Protein AF-A0A182FWW8-F1 (afdb_monomer_lite)

Organism: Anopheles albimanus (NCBI:txid7167)

Structure (mmCIF, N/CA/C/O backbone):
data_AF-A0A182FWW8-F1
#
_entry.id   AF-A0A182FWW8-F1
#
loop_
_atom_site.group_PDB
_atom_site.id
_atom_site.type_symbol
_atom_site.label_atom_id
_atom_site.label_alt_id
_atom_site.label_comp_id
_atom_site.label_asym_id
_atom_site.label_entity_id
_atom_site.label_seq_id
_atom_site.pdbx_PDB_ins_code
_atom_site.Cartn_x
_atom_site.Cartn_y
_atom_site.Cartn_z
_atom_site.occupancy
_atom_site.B_iso_or_equiv
_atom_site.auth_seq_id
_atom_site.auth_comp_id
_atom_site.auth_asym_id
_atom_site.auth_atom_id
_atom_site.pdbx_PDB_model_num
ATOM 1 N N . MET A 1 1 ? -2.204 5.406 35.371 1.00 63.81 1 MET A N 1
ATOM 2 C CA . MET A 1 1 ? -2.772 6.241 34.290 1.00 63.81 1 MET A CA 1
ATOM 3 C C . MET A 1 1 ? -3.725 7.231 34.920 1.00 63.81 1 MET A C 1
ATOM 5 O O . MET A 1 1 ? -4.499 6.822 35.775 1.00 63.81 1 MET A O 1
ATOM 9 N N . ASP A 1 2 ? -3.628 8.505 34.551 1.00 92.00 2 ASP A N 1
ATOM 10 C CA . ASP A 1 2 ? -4.507 9.542 35.092 1.00 92.00 2 ASP A CA 1
ATOM 11 C C . ASP A 1 2 ? -5.942 9.403 34.545 1.00 92.00 2 ASP A C 1
ATOM 13 O O . ASP A 1 2 ? -6.155 8.963 33.411 1.00 92.00 2 ASP A O 1
ATOM 17 N N . ARG A 1 3 ? -6.933 9.773 35.359 1.00 92.88 3 ARG A N 1
ATOM 18 C CA . ARG A 1 3 ? -8.368 9.674 35.057 1.00 92.88 3 ARG A CA 1
ATOM 19 C C . ARG A 1 3 ? -8.723 10.412 33.767 1.00 92.88 3 ARG A C 1
ATOM 21 O O . ARG A 1 3 ? -9.536 9.922 32.983 1.00 92.88 3 ARG A O 1
ATOM 28 N N . ASP A 1 4 ? -8.107 11.561 33.521 1.00 94.25 4 ASP A N 1
ATOM 29 C CA . ASP A 1 4 ? -8.390 12.351 32.324 1.00 94.25 4 ASP A CA 1
ATOM 30 C C . ASP A 1 4 ? -7.767 11.745 31.060 1.00 94.25 4 ASP A C 1
ATOM 32 O O . ASP A 1 4 ? -8.359 11.819 29.981 1.00 94.25 4 ASP A O 1
ATOM 36 N N . ALA A 1 5 ? -6.639 11.038 31.190 1.00 95.69 5 ALA A N 1
ATOM 37 C CA . ALA A 1 5 ? -6.086 10.239 30.099 1.00 95.69 5 ALA A CA 1
ATOM 38 C C . ALA A 1 5 ? -7.017 9.069 29.733 1.00 95.69 5 ALA A C 1
ATOM 40 O O . ALA A 1 5 ? -7.259 8.822 28.551 1.00 95.69 5 ALA A O 1
ATOM 41 N N . LEU A 1 6 ? -7.600 8.396 30.731 1.00 95.94 6 LEU A N 1
ATOM 42 C CA . LEU A 1 6 ? -8.559 7.308 30.507 1.00 95.94 6 LEU A CA 1
ATOM 43 C C . LEU A 1 6 ? -9.848 7.803 29.839 1.00 95.94 6 LEU A C 1
ATOM 45 O O . LEU A 1 6 ? -10.338 7.165 28.910 1.00 95.94 6 LEU A O 1
ATOM 49 N N . LYS A 1 7 ? -10.368 8.972 30.237 1.00 96.44 7 LYS A N 1
ATOM 50 C CA . LYS A 1 7 ? -11.514 9.597 29.553 1.00 96.44 7 LYS A CA 1
ATOM 51 C C . LYS A 1 7 ? -11.212 9.870 28.082 1.00 96.44 7 LYS A C 1
ATOM 53 O O . LYS A 1 7 ? -12.011 9.508 27.227 1.00 96.44 7 LYS A O 1
ATOM 58 N N . LYS A 1 8 ? -10.047 10.449 27.772 1.00 96.56 8 LYS A N 1
ATOM 59 C CA . LYS A 1 8 ? -9.634 10.695 26.379 1.00 96.56 8 LYS A CA 1
ATOM 60 C C . LYS A 1 8 ? -9.528 9.403 25.568 1.00 96.56 8 LYS A C 1
ATOM 62 O O . LYS A 1 8 ? -9.943 9.384 24.413 1.00 96.56 8 LYS A O 1
ATOM 67 N N . GLN A 1 9 ? -9.020 8.321 26.161 1.00 96.69 9 GLN A N 1
ATOM 68 C CA . GLN A 1 9 ? -8.983 7.014 25.496 1.00 96.69 9 GLN A CA 1
ATOM 69 C C . GLN A 1 9 ? -10.389 6.486 25.199 1.00 96.69 9 GLN A C 1
ATOM 71 O O . GLN A 1 9 ? -10.636 6.026 24.088 1.00 96.69 9 GLN A O 1
ATOM 76 N N . ILE A 1 10 ? -11.316 6.590 26.155 1.00 96.81 10 ILE A N 1
ATOM 77 C CA . ILE A 1 10 ? -12.709 6.167 25.963 1.00 96.81 10 ILE A CA 1
ATOM 78 C C . ILE A 1 10 ? -13.369 6.957 24.832 1.00 96.81 10 ILE A C 1
ATOM 80 O O . ILE A 1 10 ? -13.999 6.358 23.963 1.00 96.81 10 ILE A O 1
ATOM 84 N N . GLU A 1 11 ? -13.195 8.276 24.803 1.00 97.12 11 GLU A N 1
ATOM 85 C CA . GLU A 1 11 ? -13.766 9.110 23.742 1.00 97.12 11 GLU A CA 1
ATOM 86 C C . GLU A 1 11 ? -13.167 8.782 22.365 1.00 97.12 11 GLU A C 1
ATOM 88 O O . GLU A 1 11 ? -13.905 8.649 21.391 1.00 97.12 11 GLU A O 1
ATOM 93 N N . ASN A 1 12 ? -11.857 8.527 22.285 1.00 97.25 12 ASN A N 1
ATOM 94 C CA . ASN A 1 12 ? -11.215 8.058 21.055 1.00 97.25 12 ASN A CA 1
ATOM 95 C C . ASN A 1 12 ? -11.767 6.695 20.590 1.00 97.25 12 ASN A C 1
ATOM 97 O O . ASN A 1 12 ? -12.030 6.501 19.405 1.00 97.25 12 ASN A O 1
ATOM 101 N N . MET A 1 13 ? -11.992 5.756 21.515 1.00 97.44 13 MET A N 1
ATOM 102 C CA . MET A 1 13 ? -12.566 4.448 21.183 1.00 97.44 13 MET A CA 1
ATOM 103 C C . MET A 1 13 ? -14.008 4.564 20.680 1.00 97.44 13 MET A C 1
ATOM 105 O O . MET A 1 13 ? -14.357 3.928 19.688 1.00 97.44 13 MET A O 1
ATOM 109 N N . LYS A 1 14 ? -14.838 5.403 21.314 1.00 97.75 14 LYS A N 1
ATOM 110 C CA . LYS A 1 14 ? -16.208 5.673 20.845 1.00 97.75 14 LYS A CA 1
ATOM 111 C C . LYS A 1 14 ? -16.209 6.272 19.443 1.00 97.75 14 LYS A C 1
ATOM 113 O O . LYS A 1 14 ? -16.973 5.819 18.593 1.00 97.75 14 LYS A O 1
ATOM 118 N N . TYR A 1 15 ? -15.322 7.236 19.195 1.00 97.38 15 TYR A N 1
ATOM 119 C CA . TYR A 1 15 ? -15.159 7.845 17.880 1.00 97.38 15 TYR A CA 1
ATOM 120 C C . TYR A 1 15 ? -14.827 6.790 16.815 1.00 97.38 15 TYR A C 1
ATOM 122 O O . TYR A 1 15 ? -15.575 6.643 15.850 1.00 97.38 15 TYR A O 1
ATOM 130 N N . GLN A 1 16 ? -13.795 5.970 17.034 1.00 96.31 16 GLN A N 1
ATOM 131 C CA . GLN A 1 16 ? -13.410 4.900 16.101 1.00 96.31 16 GLN A CA 1
ATOM 132 C C . GLN A 1 16 ? -14.508 3.843 15.907 1.00 96.31 16 GLN A C 1
ATOM 134 O O . GLN A 1 16 ? -14.673 3.294 14.814 1.00 96.31 16 GLN A O 1
ATOM 139 N N . ALA A 1 17 ? -15.282 3.543 16.953 1.00 96.75 17 ALA A N 1
ATOM 140 C CA . ALA A 1 17 ? -16.400 2.611 16.861 1.00 96.75 17 ALA A CA 1
ATOM 141 C C . ALA A 1 17 ? -17.502 3.149 15.934 1.00 96.75 17 ALA A C 1
ATOM 143 O O . ALA A 1 17 ? -17.990 2.400 15.087 1.00 96.75 17 ALA A O 1
ATOM 144 N N . SER A 1 18 ? -17.819 4.445 16.043 1.00 96.56 18 SER A N 1
ATOM 145 C CA . SER A 1 18 ? -18.859 5.124 15.254 1.00 96.56 18 SER A CA 1
ATOM 146 C C . SER A 1 18 ? -18.505 5.397 13.790 1.00 96.56 18 SER A C 1
ATOM 148 O O . SER A 1 18 ? -19.368 5.837 13.035 1.00 96.56 18 SER A O 1
ATOM 150 N N . MET A 1 19 ? -17.262 5.144 13.369 1.00 96.00 19 MET A N 1
ATOM 151 C CA . MET A 1 19 ? -16.859 5.356 11.980 1.00 96.00 19 MET A CA 1
ATOM 152 C C . MET A 1 19 ? -17.623 4.429 11.032 1.00 96.00 19 MET A C 1
ATOM 154 O O . MET A 1 19 ? -17.719 3.217 11.261 1.00 96.00 19 MET A O 1
ATOM 158 N N . GLU A 1 20 ? -18.110 4.996 9.929 1.00 96.12 20 GLU A N 1
ATOM 159 C CA . GLU A 1 20 ? -18.681 4.219 8.836 1.00 96.12 20 GLU A CA 1
ATOM 160 C C . GLU A 1 20 ? -17.596 3.342 8.201 1.00 96.12 20 GLU A C 1
ATOM 162 O O . GLU A 1 20 ? -16.486 3.794 7.911 1.00 96.12 20 GLU A O 1
ATOM 167 N N . ARG A 1 21 ? -17.921 2.064 7.995 1.00 95.94 21 ARG A N 1
ATOM 168 C CA . ARG A 1 21 ? -17.030 1.087 7.368 1.00 95.94 21 ARG A CA 1
ATOM 169 C C . ARG A 1 21 ? -17.646 0.621 6.065 1.00 95.94 21 ARG A C 1
ATOM 171 O O . ARG A 1 21 ? -18.833 0.311 6.007 1.00 95.94 21 ARG A O 1
ATOM 178 N N . TRP A 1 22 ? -16.824 0.514 5.030 1.00 96.94 22 TRP A N 1
ATOM 179 C CA . TRP A 1 22 ? -17.249 -0.144 3.803 1.00 96.94 22 TRP A CA 1
ATOM 180 C C . TRP A 1 22 ? -17.220 -1.666 3.966 1.00 96.94 22 TRP A C 1
ATOM 182 O O . TRP A 1 22 ? -16.340 -2.192 4.653 1.00 96.94 22 TRP A O 1
ATOM 192 N N . PRO A 1 23 ? -18.138 -2.394 3.305 1.00 97.44 23 PRO A N 1
ATOM 193 C CA . PRO A 1 23 ? -18.028 -3.839 3.178 1.00 97.44 23 PRO A CA 1
ATOM 194 C C . PRO A 1 23 ? -16.702 -4.230 2.521 1.00 97.44 23 PRO A C 1
ATOM 196 O O . PRO A 1 23 ? -16.266 -3.581 1.568 1.00 97.44 23 PRO A O 1
ATOM 199 N N . LEU A 1 24 ? -16.100 -5.331 2.981 1.00 96.88 24 LEU A N 1
ATOM 200 C CA . LEU A 1 24 ? -14.828 -5.826 2.439 1.00 96.88 24 LEU A CA 1
ATOM 201 C C . LEU A 1 24 ? -14.899 -6.111 0.936 1.00 96.88 24 LEU A C 1
ATOM 203 O O . LEU A 1 24 ? -13.957 -5.819 0.210 1.00 96.88 24 LEU A O 1
ATOM 207 N N . SER A 1 25 ? -16.029 -6.628 0.450 1.00 97.50 25 SER A N 1
ATOM 208 C CA . SER A 1 25 ? -16.240 -6.861 -0.982 1.00 97.50 25 SER A CA 1
ATOM 209 C C . SER A 1 25 ? -16.102 -5.578 -1.806 1.00 97.50 25 SER A C 1
ATOM 211 O O . SER A 1 25 ? -15.502 -5.603 -2.877 1.00 97.50 25 SER A O 1
ATOM 213 N N . LYS A 1 26 ? -16.603 -4.448 -1.290 1.00 97.62 26 LYS A N 1
ATOM 214 C CA . LYS A 1 26 ? -16.511 -3.140 -1.944 1.00 97.62 26 LYS A CA 1
ATOM 215 C C . LYS A 1 26 ? -15.088 -2.588 -1.895 1.00 97.62 26 LYS A C 1
ATOM 217 O O . LYS A 1 26 ? -14.584 -2.138 -2.918 1.00 97.62 26 LYS A O 1
ATOM 222 N N . SER A 1 27 ? -14.442 -2.607 -0.727 1.00 97.50 27 SER A N 1
ATOM 223 C CA . SER A 1 27 ? -13.093 -2.045 -0.589 1.00 97.50 27 SER A CA 1
ATOM 224 C C . SER A 1 27 ? -12.057 -2.834 -1.387 1.00 97.50 27 SER A C 1
ATOM 226 O O . SER A 1 27 ? -11.212 -2.232 -2.040 1.00 97.50 27 SER A O 1
ATOM 228 N N . ILE A 1 28 ? -12.150 -4.166 -1.402 1.00 97.75 28 ILE A N 1
ATOM 229 C CA . ILE A 1 28 ? -11.251 -5.021 -2.186 1.00 97.75 28 ILE A CA 1
ATOM 230 C C . ILE A 1 28 ? -11.451 -4.800 -3.686 1.00 97.75 28 ILE A C 1
ATOM 232 O O . ILE A 1 28 ? -10.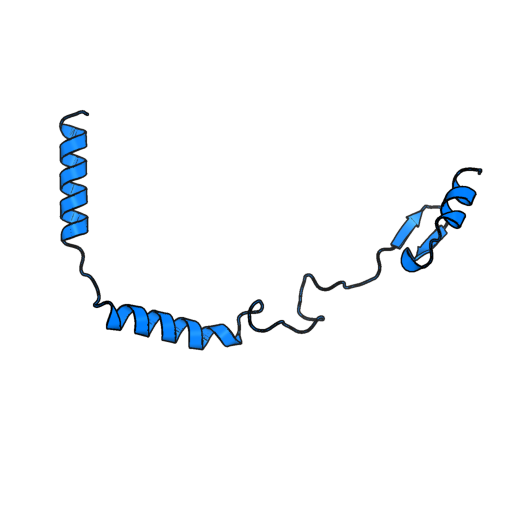463 -4.703 -4.408 1.00 97.75 28 ILE A O 1
ATOM 236 N N . ALA A 1 29 ? -12.697 -4.674 -4.155 1.00 97.88 29 ALA A N 1
ATOM 237 C CA . ALA A 1 29 ? -12.966 -4.379 -5.561 1.00 97.88 29 ALA A CA 1
ATOM 238 C C . ALA A 1 29 ? -12.348 -3.039 -5.990 1.00 97.88 29 ALA A C 1
ATOM 240 O O . ALA A 1 29 ? -11.644 -2.999 -6.993 1.00 97.88 29 ALA A O 1
ATOM 241 N N . ALA A 1 30 ? -12.527 -1.984 -5.188 1.00 97.56 30 ALA A N 1
ATOM 242 C CA . ALA A 1 30 ? -11.947 -0.670 -5.467 1.00 97.56 30 ALA A CA 1
ATOM 243 C C . ALA A 1 30 ? -10.408 -0.687 -5.453 1.00 97.56 30 ALA A C 1
ATOM 245 O O . ALA A 1 30 ? -9.771 -0.066 -6.298 1.00 97.56 30 ALA A O 1
ATOM 246 N N . MET A 1 31 ? -9.794 -1.422 -4.516 1.00 97.81 31 MET A N 1
ATOM 247 C CA . MET A 1 31 ? -8.337 -1.600 -4.506 1.00 97.81 31 MET A CA 1
ATOM 248 C C . MET A 1 31 ? -7.851 -2.331 -5.759 1.00 97.81 31 MET A C 1
ATOM 250 O O . MET A 1 31 ? -6.841 -1.936 -6.333 1.00 97.81 31 MET A O 1
ATOM 254 N N . ARG A 1 32 ? -8.562 -3.381 -6.189 1.00 97.44 32 ARG A N 1
ATOM 255 C CA . ARG A 1 32 ? -8.213 -4.138 -7.395 1.00 97.44 32 ARG A CA 1
ATOM 256 C C . ARG A 1 32 ? -8.276 -3.259 -8.640 1.00 97.44 32 ARG A C 1
ATOM 258 O O . ARG A 1 32 ? -7.318 -3.239 -9.398 1.00 97.44 32 ARG A O 1
ATOM 265 N N . GLU A 1 33 ? -9.369 -2.521 -8.807 1.00 97.81 33 GLU A N 1
ATOM 266 C CA . GLU A 1 33 ? -9.575 -1.599 -9.929 1.00 97.81 33 GLU A CA 1
ATOM 267 C C . GLU A 1 33 ? -8.448 -0.563 -10.003 1.00 97.81 33 GLU A C 1
ATOM 269 O O . GLU A 1 33 ? -7.806 -0.421 -11.040 1.00 97.81 33 GLU A O 1
ATOM 274 N N . TYR A 1 34 ? -8.106 0.062 -8.872 1.00 97.12 34 TYR A N 1
ATOM 275 C CA . TYR A 1 34 ? -6.997 1.011 -8.815 1.00 97.12 34 TYR A CA 1
ATOM 276 C C . TYR A 1 34 ? -5.658 0.384 -9.232 1.00 97.12 34 TYR A C 1
ATOM 278 O O . TYR A 1 34 ? -4.882 1.006 -9.957 1.00 97.12 34 TYR A O 1
ATOM 286 N N . VAL A 1 35 ? -5.365 -0.841 -8.786 1.00 96.69 35 VAL A N 1
ATOM 287 C CA . VAL A 1 35 ? -4.130 -1.535 -9.176 1.00 96.69 35 VAL A CA 1
ATOM 288 C C . VAL A 1 35 ? -4.133 -1.845 -10.673 1.00 96.69 35 VAL A C 1
ATOM 290 O O . VAL A 1 35 ? -3.170 -1.499 -11.345 1.00 96.69 35 VAL A O 1
ATOM 293 N N . GLU A 1 36 ? -5.210 -2.422 -11.211 1.00 95.75 36 GLU A N 1
ATOM 294 C CA . GLU A 1 36 ? -5.335 -2.788 -12.634 1.00 95.75 36 GLU A CA 1
ATOM 295 C C . GLU A 1 36 ? -5.194 -1.571 -13.572 1.00 95.75 36 GLU A C 1
ATOM 297 O O . GLU A 1 36 ? -4.614 -1.667 -14.658 1.00 95.75 36 GLU A O 1
ATOM 302 N N . GLU A 1 37 ? -5.694 -0.406 -13.156 1.00 96.25 37 GLU A N 1
ATOM 303 C CA . GLU A 1 37 ? -5.567 0.845 -13.910 1.00 96.25 37 GLU A CA 1
ATOM 304 C C . GLU A 1 37 ? -4.135 1.396 -13.922 1.00 96.25 37 GLU A C 1
ATOM 306 O O . GLU A 1 37 ? -3.691 1.954 -14.931 1.00 96.25 37 GLU A O 1
ATOM 311 N N . ASN A 1 38 ? -3.404 1.239 -12.816 1.00 95.19 38 ASN A N 1
ATOM 312 C CA . ASN A 1 38 ? -2.097 1.868 -12.621 1.00 95.19 38 ASN A CA 1
ATOM 313 C C . ASN A 1 38 ? -0.910 0.932 -12.888 1.00 95.19 38 ASN A C 1
ATOM 315 O O . ASN A 1 38 ? 0.182 1.427 -13.163 1.00 95.19 38 ASN A O 1
ATOM 319 N N . GLU A 1 39 ? -1.115 -0.389 -12.885 1.00 94.75 39 GLU A N 1
ATOM 320 C CA . GLU A 1 39 ? -0.080 -1.409 -13.113 1.00 94.75 39 GLU A CA 1
ATOM 321 C C . GLU A 1 39 ? 0.712 -1.134 -14.395 1.00 94.75 39 GLU A C 1
ATOM 323 O O . GLU A 1 39 ? 1.939 -1.167 -14.393 1.00 94.75 39 GLU A O 1
ATOM 328 N N . LYS A 1 40 ? 0.016 -0.762 -15.477 1.00 90.50 40 LYS A N 1
ATOM 329 C CA . LYS A 1 40 ? 0.615 -0.494 -16.797 1.00 90.50 40 LYS A CA 1
ATOM 330 C C . LYS A 1 40 ? 1.672 0.610 -16.772 1.00 90.50 40 LYS A C 1
ATOM 332 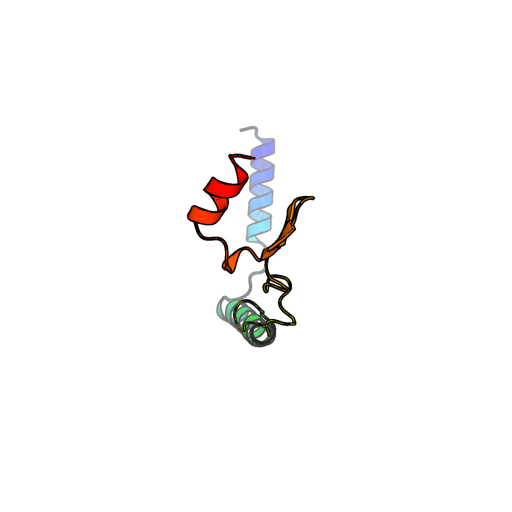O O . LYS A 1 40 ? 2.552 0.630 -17.628 1.00 90.50 40 LYS A O 1
ATOM 337 N N . ASN A 1 41 ? 1.560 1.529 -15.816 1.00 90.12 41 ASN A N 1
ATOM 338 C CA . ASN A 1 41 ? 2.454 2.668 -15.653 1.00 90.12 41 ASN A CA 1
ATOM 339 C C . ASN A 1 41 ? 3.497 2.443 -14.551 1.00 90.12 41 ASN A C 1
ATOM 341 O O . ASN A 1 41 ? 4.321 3.330 -14.334 1.00 90.12 41 ASN A O 1
ATOM 345 N N . ASP A 1 42 ? 3.466 1.304 -13.853 1.00 92.94 42 ASP A N 1
ATOM 346 C CA . ASP A 1 42 ? 4.409 0.980 -12.790 1.00 92.94 42 ASP A CA 1
ATOM 347 C C . ASP A 1 42 ? 5.752 0.519 -13.394 1.00 92.94 42 ASP A C 1
ATOM 349 O O . ASP A 1 42 ? 5.836 -0.581 -13.951 1.00 92.94 42 ASP A O 1
ATOM 353 N N . PRO A 1 43 ? 6.837 1.310 -13.265 1.00 89.62 43 PRO A N 1
ATOM 354 C CA . PRO A 1 43 ? 8.139 0.967 -13.834 1.00 89.62 43 PRO A CA 1
ATOM 355 C C . PRO A 1 43 ? 8.810 -0.244 -13.168 1.00 89.62 43 PRO A C 1
ATOM 357 O O . PRO A 1 43 ? 9.802 -0.756 -13.692 1.00 89.62 43 PRO A O 1
ATOM 360 N N . LEU A 1 44 ? 8.330 -0.665 -11.993 1.00 90.06 44 LEU A N 1
ATOM 361 C CA . LEU A 1 44 ? 8.838 -1.824 -11.257 1.00 90.06 44 LEU A CA 1
ATOM 362 C C . LEU A 1 44 ? 8.171 -3.123 -11.711 1.00 90.06 44 LEU A C 1
ATOM 364 O O . LEU A 1 44 ? 8.812 -4.173 -11.672 1.00 90.06 44 LEU A O 1
ATOM 368 N N . ILE A 1 45 ? 6.917 -3.053 -12.161 1.00 91.12 45 ILE A N 1
ATOM 369 C CA . ILE A 1 45 ? 6.196 -4.194 -12.742 1.00 91.12 45 ILE A CA 1
ATOM 370 C C . ILE A 1 45 ? 6.519 -4.303 -14.236 1.00 91.12 45 ILE A C 1
ATOM 372 O O . ILE A 1 45 ? 6.853 -5.380 -14.735 1.00 91.12 45 ILE A O 1
ATOM 376 N N . HIS A 1 46 ? 6.499 -3.174 -14.946 1.00 88.44 46 HIS A N 1
ATOM 377 C CA . HIS A 1 46 ? 6.847 -3.079 -16.358 1.00 88.44 46 HIS A CA 1
ATOM 378 C C . HIS A 1 46 ? 8.098 -2.227 -16.540 1.00 88.44 46 HIS A C 1
ATOM 380 O O . HIS A 1 46 ? 8.047 -0.999 -16.607 1.00 88.44 46 HIS A O 1
ATOM 386 N N . ALA A 1 47 ? 9.242 -2.906 -16.636 1.00 86.62 47 ALA A N 1
ATOM 387 C CA . ALA A 1 47 ? 10.538 -2.254 -16.754 1.00 86.62 47 ALA A CA 1
ATOM 388 C C . ALA A 1 47 ? 10.569 -1.269 -17.944 1.00 86.62 47 ALA A C 1
ATOM 390 O O . ALA A 1 47 ? 10.345 -1.684 -19.086 1.00 86.62 47 ALA A O 1
ATOM 391 N N . PRO A 1 48 ? 10.888 0.017 -17.712 1.00 85.31 48 PRO A N 1
ATOM 392 C CA . PRO A 1 48 ? 10.988 0.996 -18.781 1.00 85.31 48 PRO A CA 1
ATOM 393 C C . PRO A 1 48 ? 12.258 0.766 -19.606 1.00 85.31 48 PRO A C 1
ATOM 395 O O . PRO A 1 48 ? 13.254 0.213 -19.126 1.00 85.31 48 PRO A O 1
ATOM 398 N N . ASP A 1 49 ? 12.263 1.265 -20.842 1.00 84.69 49 ASP A N 1
ATOM 399 C CA . ASP A 1 49 ? 13.448 1.238 -21.698 1.00 84.69 49 ASP A CA 1
ATOM 400 C C . ASP A 1 49 ? 14.678 1.831 -20.995 1.00 84.69 49 ASP A C 1
ATOM 402 O O . ASP A 1 49 ? 14.594 2.835 -20.283 1.00 84.69 49 ASP A O 1
ATOM 406 N N . LYS A 1 50 ? 15.869 1.283 -21.282 1.00 78.88 50 LYS A N 1
ATOM 407 C CA . LYS A 1 50 ? 17.148 1.750 -20.703 1.00 78.88 50 LYS A CA 1
ATOM 408 C C . LYS A 1 50 ? 17.401 3.252 -20.879 1.00 78.88 50 LYS A C 1
ATOM 410 O O . LYS A 1 50 ? 18.135 3.837 -20.097 1.00 78.88 50 LYS A O 1
ATOM 415 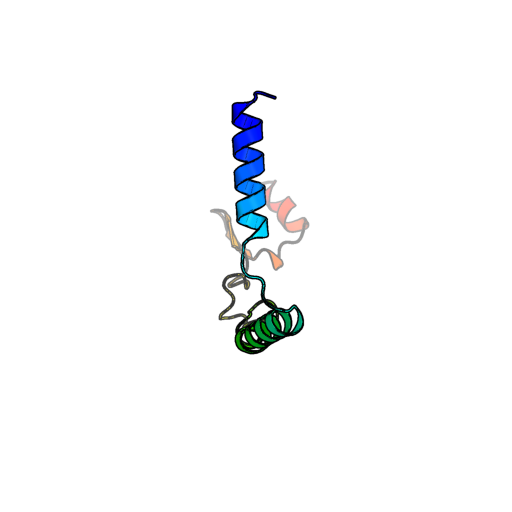N N . LYS A 1 51 ? 16.820 3.878 -21.906 1.00 80.19 51 LYS A N 1
ATOM 416 C CA . LYS A 1 51 ? 16.936 5.326 -22.153 1.00 80.19 51 LYS A CA 1
ATOM 417 C C . LYS A 1 51 ? 16.086 6.162 -21.191 1.00 80.19 51 LYS A C 1
ATOM 419 O O . LYS A 1 51 ? 16.473 7.280 -20.867 1.00 80.19 51 LYS A O 1
ATOM 424 N N . ASN A 1 52 ? 14.961 5.609 -20.741 1.00 81.38 52 ASN A N 1
ATOM 425 C CA . ASN A 1 52 ? 13.989 6.270 -19.873 1.00 81.38 52 ASN A CA 1
ATOM 426 C C . ASN A 1 52 ? 14.218 5.938 -18.393 1.00 81.38 52 ASN A C 1
ATOM 428 O O . ASN A 1 52 ? 13.753 6.672 -17.530 1.00 81.38 52 ASN A O 1
ATOM 432 N N . ASN A 1 53 ? 14.959 4.867 -18.094 1.00 85.19 53 ASN A N 1
ATOM 433 C CA . ASN A 1 53 ? 15.368 4.516 -16.740 1.00 85.19 53 ASN A CA 1
ATOM 434 C C . ASN A 1 53 ? 16.506 5.444 -16.242 1.00 85.19 53 ASN A C 1
ATOM 436 O O . ASN A 1 53 ? 17.626 5.357 -16.755 1.00 85.19 53 ASN A O 1
ATOM 440 N N . PRO A 1 54 ? 16.283 6.285 -15.211 1.00 83.44 54 PRO A N 1
ATOM 441 C CA . PRO A 1 54 ? 17.312 7.177 -14.670 1.00 83.44 54 PRO A CA 1
ATOM 442 C C . PRO A 1 54 ? 18.529 6.448 -14.086 1.00 83.44 54 PRO A C 1
ATOM 444 O O . PRO A 1 54 ? 19.621 7.016 -14.071 1.00 83.44 54 PRO A O 1
ATOM 447 N N . TRP A 1 55 ? 18.341 5.207 -13.630 1.00 82.19 55 TRP A N 1
ATOM 448 C CA . TRP A 1 55 ? 19.367 4.364 -13.010 1.00 82.19 55 TRP A CA 1
ATOM 449 C C . TRP A 1 55 ? 20.065 3.426 -13.995 1.00 82.19 55 TRP A C 1
ATOM 451 O O . TRP A 1 55 ? 20.987 2.708 -13.608 1.00 82.19 55 TRP A O 1
ATOM 461 N N . ALA A 1 56 ? 19.651 3.404 -15.265 1.00 83.69 56 ALA A N 1
ATOM 462 C CA . ALA A 1 56 ? 20.380 2.654 -16.275 1.00 83.69 56 ALA A CA 1
ATOM 463 C C . ALA A 1 56 ? 21.765 3.278 -16.499 1.00 83.69 56 ALA A C 1
ATOM 465 O O . ALA A 1 56 ? 21.912 4.498 -16.583 1.00 83.69 56 ALA A O 1
ATOM 466 N N . GLU A 1 57 ? 22.787 2.429 -16.610 1.00 78.38 57 GLU A N 1
ATOM 467 C CA . GLU A 1 57 ? 24.170 2.849 -16.842 1.00 78.38 57 GLU A CA 1
ATOM 468 C C . GLU A 1 57 ? 24.261 3.645 -18.159 1.00 78.38 57 GLU A C 1
ATOM 470 O O . GLU A 1 57 ? 24.120 3.091 -19.251 1.00 78.38 57 GLU A O 1
ATOM 475 N N . LYS A 1 58 ? 24.472 4.965 -18.059 1.00 69.25 58 LYS A N 1
ATOM 476 C CA . LYS A 1 58 ? 24.555 5.872 -19.223 1.00 69.25 58 LYS A CA 1
ATOM 477 C C . LYS A 1 58 ? 25.934 5.869 -19.892 1.00 69.25 58 LYS A C 1
ATOM 479 O O . LYS A 1 58 ? 26.072 6.365 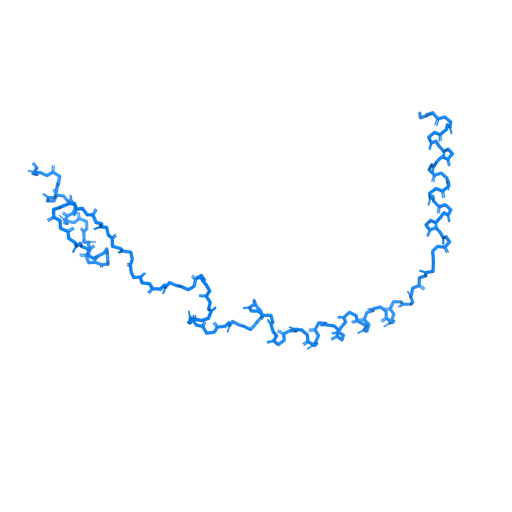-21.006 1.00 69.25 58 LYS A O 1
ATOM 484 N N . GLY A 1 59 ? 26.952 5.304 -19.243 1.00 68.12 59 GLY A N 1
ATOM 485 C CA . GLY A 1 59 ? 28.316 5.238 -19.758 1.00 68.12 59 GLY A CA 1
ATOM 486 C C . GLY A 1 59 ? 29.239 4.431 -18.849 1.00 68.12 59 GLY A C 1
ATOM 487 O O . GLY A 1 59 ? 28.925 4.192 -17.688 1.00 68.12 59 GLY A O 1
ATOM 488 N N . LYS A 1 60 ? 30.385 4.009 -19.392 1.00 63.53 60 LYS A N 1
ATOM 489 C CA . LYS A 1 60 ? 31.418 3.289 -18.636 1.00 63.53 60 LYS A CA 1
ATOM 490 C C . LYS A 1 60 ? 32.097 4.250 -17.653 1.00 63.53 60 LYS A C 1
ATOM 492 O O . LYS A 1 60 ? 32.397 5.381 -18.027 1.00 63.53 60 LYS A O 1
ATOM 497 N N . CYS A 1 61 ? 32.389 3.787 -16.439 1.00 59.00 61 CYS A N 1
ATOM 498 C CA . CYS A 1 61 ? 33.212 4.533 -15.486 1.00 59.00 61 CYS A CA 1
ATOM 499 C C . CYS A 1 61 ? 34.617 4.769 -16.078 1.00 59.00 61 CYS A C 1
ATOM 501 O O . CYS A 1 61 ? 35.255 3.821 -16.546 1.00 59.00 61 CYS A O 1
ATOM 503 N N . VAL A 1 62 ? 35.076 6.024 -16.090 1.00 57.81 62 VAL A N 1
ATOM 504 C CA . VAL A 1 62 ? 36.426 6.421 -16.518 1.00 57.81 62 VAL A CA 1
ATOM 505 C C . VAL A 1 62 ? 37.159 6.928 -15.285 1.00 57.81 62 VAL A C 1
ATOM 507 O O . VAL A 1 62 ? 36.711 7.879 -14.648 1.00 57.81 62 VAL A O 1
ATOM 510 N N . ILE A 1 63 ? 38.276 6.290 -14.941 1.00 65.12 63 ILE A N 1
ATOM 511 C CA . ILE A 1 63 ? 39.176 6.819 -13.918 1.00 65.12 63 ILE A CA 1
ATOM 512 C C . ILE A 1 63 ? 40.030 7.884 -14.603 1.00 65.12 63 ILE A C 1
ATOM 514 O O . ILE A 1 63 ? 40.837 7.567 -15.476 1.00 65.12 63 ILE A O 1
ATOM 518 N N . ILE A 1 64 ? 39.829 9.148 -14.231 1.00 57.94 64 ILE A N 1
ATOM 519 C CA . ILE A 1 64 ? 40.653 10.258 -14.713 1.00 57.94 64 ILE A CA 1
ATOM 520 C C . ILE A 1 64 ? 41.841 10.391 -13.758 1.00 57.94 64 ILE A C 1
ATOM 522 O O . ILE A 1 64 ? 41.740 11.020 -12.708 1.00 57.94 64 ILE A O 1
ATOM 526 N N . SER A 1 65 ? 42.962 9.766 -14.115 1.00 55.97 65 SER A N 1
ATOM 527 C CA . SER A 1 65 ? 44.274 10.118 -13.565 1.00 55.97 65 SER A CA 1
ATOM 528 C C . SER A 1 65 ? 44.869 11.240 -14.426 1.00 55.97 65 SER A C 1
ATOM 530 O O . SER A 1 65 ? 44.710 11.187 -15.648 1.00 55.97 65 SER A O 1
ATOM 532 N N . PRO A 1 66 ? 45.576 12.238 -13.856 1.00 57.62 66 PRO A N 1
ATOM 533 C CA . PRO A 1 66 ? 46.188 13.324 -14.632 1.00 57.62 66 PRO A CA 1
ATOM 534 C C . PRO A 1 66 ? 47.211 12.844 -15.675 1.00 57.62 66 PRO A C 1
ATOM 536 O O . PRO A 1 66 ? 47.617 13.628 -16.527 1.00 57.62 66 PRO A O 1
ATOM 539 N N . ILE A 1 67 ? 47.613 11.569 -15.624 1.00 55.50 67 ILE A N 1
ATOM 540 C CA . ILE A 1 67 ? 48.651 11.000 -16.485 1.00 55.50 67 ILE A CA 1
ATOM 541 C C . ILE A 1 67 ? 48.069 10.097 -17.592 1.00 55.50 67 ILE A C 1
ATOM 543 O O . ILE A 1 67 ? 48.744 9.910 -18.594 1.00 55.50 67 ILE A O 1
ATOM 547 N N . LEU A 1 68 ? 46.827 9.584 -17.505 1.00 50.81 68 LEU A N 1
ATOM 548 C CA . LEU A 1 68 ? 46.200 8.828 -18.610 1.00 50.81 68 LEU A CA 1
ATOM 549 C C . LEU A 1 68 ? 44.672 8.643 -18.432 1.00 50.81 68 LEU A C 1
ATOM 551 O O . LEU A 1 68 ? 44.190 8.369 -17.333 1.00 50.81 68 LEU A O 1
ATOM 555 N N . ASN A 1 69 ? 43.914 8.716 -19.535 1.00 51.69 69 ASN A N 1
ATOM 556 C CA . ASN A 1 69 ? 42.477 8.397 -19.600 1.00 51.69 69 ASN A CA 1
ATOM 557 C C . ASN A 1 69 ? 42.295 6.889 -19.883 1.00 51.69 69 ASN A C 1
ATOM 559 O O . ASN A 1 69 ? 42.362 6.471 -21.040 1.00 51.69 69 ASN A O 1
ATOM 563 N N . ILE A 1 70 ? 42.092 6.055 -18.854 1.00 55.62 70 ILE A N 1
ATOM 564 C CA . ILE A 1 70 ? 42.007 4.586 -19.012 1.00 55.62 70 ILE A CA 1
ATOM 565 C C . ILE A 1 70 ? 40.575 4.088 -18.786 1.00 55.62 70 ILE A C 1
ATOM 567 O O . ILE A 1 70 ? 39.917 4.419 -17.799 1.00 55.62 70 ILE A O 1
ATOM 571 N N . ASN A 1 71 ? 40.088 3.252 -19.709 1.00 53.56 71 ASN A N 1
ATOM 572 C CA . ASN A 1 71 ? 38.801 2.567 -19.594 1.00 53.56 71 ASN A CA 1
ATOM 573 C C . ASN A 1 71 ? 38.921 1.358 -18.648 1.00 53.56 71 ASN A C 1
ATOM 575 O O . ASN A 1 71 ? 39.651 0.412 -18.939 1.00 53.56 71 ASN A O 1
ATOM 579 N N . VAL A 1 72 ? 38.167 1.364 -17.544 1.00 54.84 72 VAL A N 1
ATOM 580 C CA . VAL A 1 72 ? 38.307 0.417 -16.417 1.00 54.84 72 VAL A CA 1
ATOM 581 C C . VAL A 1 72 ? 38.080 -1.054 -16.801 1.00 54.84 72 VAL A C 1
ATOM 583 O O . VAL A 1 72 ? 38.590 -1.945 -16.133 1.00 54.84 72 VAL A O 1
ATOM 586 N N . ARG A 1 73 ? 37.385 -1.348 -17.912 1.00 52.06 73 ARG A N 1
ATOM 587 C CA . A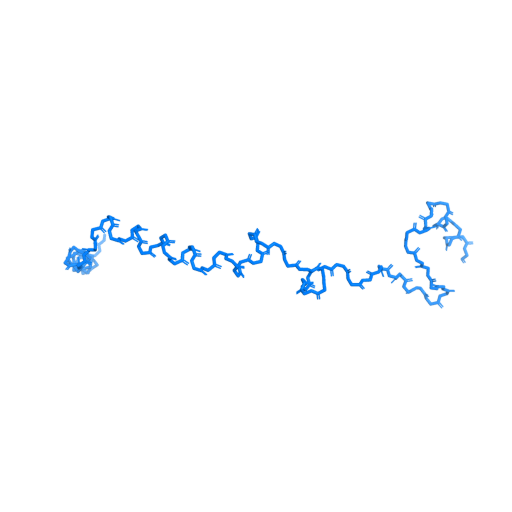RG A 1 73 ? 37.164 -2.739 -18.365 1.00 52.06 73 ARG A CA 1
ATOM 588 C C . ARG A 1 73 ? 38.404 -3.424 -18.960 1.00 52.06 73 ARG A C 1
ATOM 590 O O . ARG A 1 73 ? 38.354 -4.632 -19.150 1.00 52.06 73 ARG A O 1
ATOM 597 N N . ASN A 1 74 ? 39.477 -2.683 -19.247 1.00 51.78 74 ASN A N 1
ATOM 598 C CA . ASN A 1 74 ? 40.717 -3.222 -19.823 1.00 51.78 74 ASN A CA 1
ATOM 599 C C . ASN A 1 74 ? 41.894 -3.243 -18.832 1.00 51.78 74 ASN A C 1
ATOM 601 O O . ASN A 1 74 ? 43.002 -3.558 -19.247 1.00 51.78 74 ASN A O 1
ATOM 605 N N . LEU A 1 75 ? 41.682 -2.888 -17.559 1.00 53.69 75 LEU A N 1
ATOM 606 C CA . LEU A 1 75 ? 42.735 -2.942 -16.545 1.00 53.69 75 LEU A CA 1
ATOM 607 C C . LEU A 1 75 ? 42.898 -4.378 -16.045 1.00 53.69 75 LEU A C 1
ATOM 609 O O . LEU A 1 75 ? 42.049 -4.891 -15.315 1.00 53.69 75 LEU A O 1
ATOM 613 N N . ASN A 1 76 ? 44.006 -5.013 -16.419 1.00 53.69 76 ASN A N 1
ATOM 614 C CA . ASN A 1 76 ? 44.456 -6.231 -15.760 1.00 53.69 76 ASN A CA 1
ATOM 615 C C . ASN A 1 76 ? 45.192 -5.869 -14.460 1.00 53.69 76 ASN A C 1
ATOM 617 O O . ASN A 1 76 ? 45.786 -4.798 -14.341 1.00 53.69 76 ASN A O 1
ATOM 621 N N . ILE A 1 77 ? 45.211 -6.784 -13.483 1.00 55.44 77 ILE A N 1
ATOM 622 C CA . ILE A 1 77 ? 45.968 -6.616 -12.223 1.00 55.44 77 ILE A CA 1
ATOM 623 C C . ILE A 1 77 ? 47.453 -6.283 -12.473 1.00 55.44 77 ILE A C 1
ATOM 625 O O . ILE A 1 77 ? 48.078 -5.598 -11.669 1.00 55.44 77 ILE A O 1
ATOM 629 N N . THR A 1 78 ? 48.004 -6.717 -13.608 1.00 55.00 78 THR A N 1
ATOM 630 C CA . THR A 1 78 ? 49.375 -6.422 -14.041 1.00 55.00 78 THR A CA 1
ATOM 631 C C . THR A 1 78 ? 49.604 -4.951 -14.380 1.00 55.0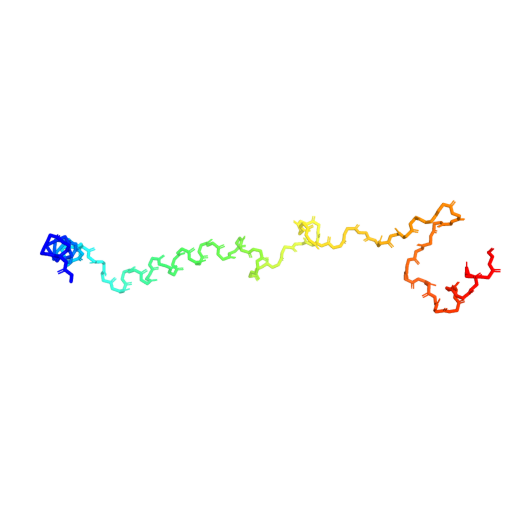0 78 THR A C 1
ATOM 633 O O . THR A 1 78 ? 50.700 -4.448 -14.146 1.00 55.00 78 THR A O 1
ATOM 636 N N . ASP A 1 79 ? 48.584 -4.243 -14.872 1.00 57.06 79 ASP A N 1
ATOM 637 C CA . ASP A 1 79 ? 48.704 -2.829 -15.242 1.00 57.06 79 ASP A CA 1
ATOM 638 C C . ASP A 1 79 ? 48.823 -1.949 -13.991 1.00 57.06 79 ASP A C 1
ATOM 640 O O . ASP A 1 79 ? 49.586 -0.990 -13.980 1.00 57.06 79 ASP A O 1
ATOM 644 N N . LEU A 1 80 ? 48.153 -2.324 -12.894 1.00 54.50 80 LEU A N 1
ATOM 645 C CA . LEU A 1 80 ? 48.228 -1.641 -11.594 1.00 54.50 80 LEU A CA 1
ATOM 646 C C . LEU A 1 80 ? 49.623 -1.700 -10.949 1.00 54.50 80 LEU A C 1
ATOM 648 O O . LEU A 1 80 ? 50.016 -0.749 -10.278 1.00 54.50 80 LEU A O 1
ATOM 652 N N . ILE A 1 81 ? 50.381 -2.781 -11.163 1.00 56.31 81 ILE A N 1
ATOM 653 C CA . ILE A 1 81 ? 51.736 -2.935 -10.602 1.00 56.31 81 ILE A CA 1
ATOM 654 C C . ILE A 1 81 ? 52.732 -2.008 -11.322 1.00 56.31 81 ILE A C 1
ATOM 656 O O . ILE A 1 81 ? 53.631 -1.465 -10.684 1.00 56.31 81 ILE A O 1
ATOM 660 N N . GLY A 1 82 ? 52.542 -1.761 -12.624 1.00 55.09 82 GLY A N 1
ATOM 661 C CA . GLY A 1 82 ? 53.385 -0.845 -13.402 1.00 55.09 82 GLY A CA 1
ATOM 662 C C . GLY A 1 82 ? 53.256 0.625 -12.984 1.00 55.09 82 GLY A C 1
ATOM 663 O O . GLY A 1 82 ? 54.248 1.346 -13.000 1.00 55.09 82 GLY A O 1
ATOM 664 N N . TYR A 1 83 ? 52.069 1.062 -12.549 1.00 56.12 83 TYR A N 1
ATOM 665 C CA . TYR A 1 83 ? 51.844 2.439 -12.081 1.00 56.12 83 TYR A CA 1
ATOM 666 C C . TYR A 1 83 ? 52.370 2.717 -10.664 1.00 56.12 83 TYR A C 1
ATOM 668 O O . TYR A 1 83 ? 52.486 3.879 -10.296 1.00 56.12 83 TYR A O 1
ATOM 676 N N . ALA A 1 84 ? 52.679 1.688 -9.867 1.00 49.91 84 ALA A N 1
ATOM 677 C CA . ALA A 1 84 ? 53.189 1.845 -8.499 1.00 49.91 84 ALA A CA 1
ATOM 678 C C . ALA A 1 84 ? 54.729 1.939 -8.413 1.00 49.91 84 ALA A C 1
ATOM 680 O O . ALA A 1 84 ? 55.265 2.152 -7.328 1.00 49.91 84 ALA A O 1
ATOM 681 N N . LEU A 1 85 ? 55.436 1.742 -9.534 1.00 47.66 85 LEU A N 1
ATOM 682 C CA . LEU A 1 85 ? 56.905 1.728 -9.629 1.00 47.66 85 LEU A CA 1
ATOM 683 C C . LEU A 1 85 ? 57.494 2.941 -10.379 1.00 47.66 85 LEU A C 1
ATOM 685 O O . LEU A 1 85 ? 58.700 2.970 -10.628 1.00 47.66 85 LEU A O 1
ATOM 689 N N . ILE A 1 86 ? 56.662 3.931 -10.710 1.00 48.91 86 ILE A N 1
ATOM 690 C CA . ILE A 1 86 ? 57.058 5.270 -11.179 1.00 48.91 86 ILE A CA 1
ATOM 691 C C . ILE A 1 86 ? 56.709 6.261 -10.072 1.00 48.91 86 ILE A C 1
ATOM 693 O O . ILE A 1 86 ? 57.561 7.125 -9.773 1.00 48.91 86 ILE A O 1
#

pLDDT: mean 80.21, std 18.39, range [47.66, 97.88]

Secondary structure (DSSP, 8-state):
--HHHHHHHHHHHHHHHHS----HHHHHHHHHHHHHHHGGG-TTTSPPPTTT-TTS--S--EEEETTEEEEGGG--HHHHHHHT--

Sequence (86 aa):
MDRDALKKQIENMKYQASMERWPLSKSIAAMREYVEENEKNDPLIHAPDKKNNPWAEKGKCVIISPILNINVRNLNITDLIGYALI

InterPro domains:
  IPR001770 G-protein, gamma subunit [PR00321] (6-21)
  IPR001770 G-protein, gamma subunit [PR00321] (22-36)
  IPR001770 G-protein, gamma subunit [PR00321] (42-59)
  IPR015898 G-protein, gamma subunit-like domain [PF00631] (4-63)
  IPR015898 G-protein, gamma subunit-like domain [PS50058] (6-64)
  IPR015898 G-protein, gamma subunit-like domain [SM00224] (3-64)
  IPR015898 G-protein, gamma subunit-like domain [SM01224] (1-64)
  IPR015898 G-protein, gamma subunit-like domain [cd00068] (3-59)
  IPR036284 G-protein gamma-like domain superfamily [G3DSA:4.10.260.10] (1-64)
  IPR036284 G-protein gamma-like domain superfamily [SSF48670] (3-62)
  IPR039227 Guanine nucleotide-binding protein G(I)/G(S)/G(O) subunit gamma-13 [PTHR15936] (1-65)

Foldseek 3Di:
DDPVVVVVVVVVVVVVVPDDDDDPVVVVVVVVVVCVVCVVVDCVNPPDPLVPDPPRDPDFDWDDDVVDTDGPVPDDPVNVVVVVVD

Radius of gyration: 30.48 Å; chains: 1; bounding box: 76×20×57 Å